Protein AF-A0A951KZI7-F1 (afdb_monomer)

Solvent-accessible surface area (backbone atoms only — not comparable to full-atom values): 3622 Å² total; per-residue (Å²): 132,54,76,65,35,51,54,50,52,20,44,39,45,66,66,48,50,55,61,58,48,11,63,78,66,76,52,50,46,67,58,43,51,53,34,48,53,53,49,26,62,75,70,74,46,93,50,63,85,70,44,63,61,93,59,19,79,83,78,80,134

Nearest PDB structures (foldseek):
  4wul-assembly1_A  TM=9.578E-01  e=4.294E-03  unclassified
  7ve5-assembly1_B  TM=9.524E-01  e=9.329E-03  Staphylococcus aureus
  1zlj-assembly2_C  TM=9.001E-01  e=1.184E-02  Mycobacterium tuberculosis
  4gvp-assembly1_A  TM=9.456E-01  e=1.417E-02  Staphylococcus aureus subsp. aureus Mu50
  6ugl-asse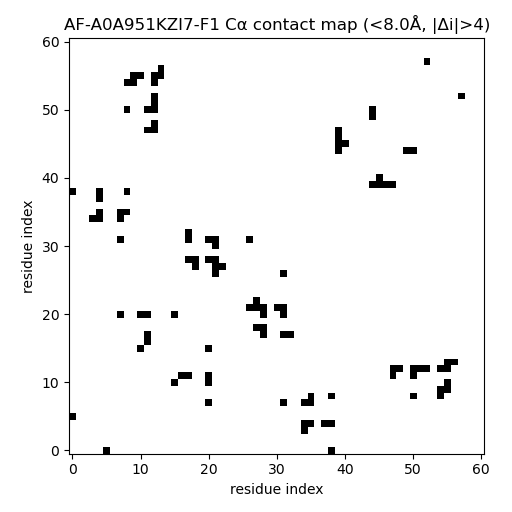mbly1_B  TM=8.255E-01  e=9.013E-02  Vibrio cholerae O1 str. 2010EL-1786

Sequence (61 aa):
MTAGELRVSRLAAEGRTNRQIAEGLFVTQRTVETHLRHVFQKLNITRREQLPPKLGAPRDE

Secondary structure (DSSP, 8-state):
--HHHHHHHHHHHTT--HHHHHHHHTS-HHHHHHHHHHHHHHHT-SSGGGS-TTSS-----

Mean predicted aligned error: 5.9 Å

Structure (mmCIF, N/CA/C/O backbone):
data_AF-A0A951KZI7-F1
#
_entry.id   AF-A0A951KZI7-F1
#
loop_
_atom_site.group_PDB
_atom_site.id
_atom_site.type_symbol
_atom_site.label_atom_id
_atom_site.label_alt_id
_atom_site.label_comp_id
_atom_site.label_asym_id
_atom_site.label_entity_id
_atom_site.label_seq_id
_atom_site.pdbx_PDB_ins_code
_atom_site.Cartn_x
_atom_site.Cartn_y
_atom_site.Cartn_z
_atom_site.occupancy
_atom_site.B_iso_or_equiv
_atom_site.auth_seq_id
_atom_site.auth_comp_id
_atom_site.auth_asym_id
_atom_site.auth_atom_id
_atom_site.pdbx_PDB_model_num
ATOM 1 N N . MET A 1 1 ? 8.307 6.133 3.820 1.00 72.31 1 MET A N 1
ATOM 2 C CA . MET A 1 1 ? 7.712 5.045 3.003 1.00 72.31 1 MET A CA 1
ATOM 3 C C . MET A 1 1 ? 8.271 5.168 1.593 1.00 72.31 1 MET A C 1
ATOM 5 O O . MET A 1 1 ? 8.578 6.282 1.192 1.00 72.31 1 MET A O 1
ATOM 9 N N . THR A 1 2 ? 8.458 4.063 0.879 1.00 86.38 2 THR A N 1
ATOM 10 C CA . THR A 1 2 ? 8.896 4.036 -0.526 1.00 86.38 2 THR A CA 1
ATOM 11 C C . THR A 1 2 ? 7.732 4.335 -1.475 1.00 86.38 2 THR A C 1
ATOM 13 O O . THR A 1 2 ? 6.562 4.249 -1.092 1.00 86.38 2 THR A O 1
ATOM 16 N N . ALA 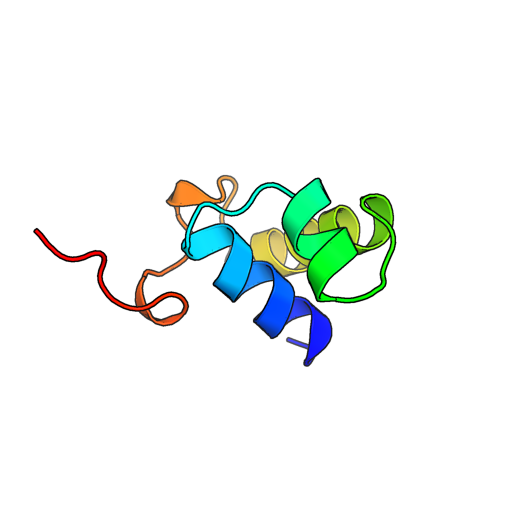A 1 3 ? 8.039 4.648 -2.737 1.00 85.38 3 ALA A N 1
ATOM 17 C CA . ALA A 1 3 ? 7.023 4.883 -3.765 1.00 85.38 3 ALA A CA 1
ATOM 18 C C . ALA A 1 3 ? 6.090 3.669 -3.972 1.00 85.38 3 ALA A C 1
ATOM 20 O O . ALA A 1 3 ? 4.891 3.844 -4.192 1.00 85.38 3 ALA A O 1
ATOM 21 N N . GLY A 1 4 ? 6.616 2.443 -3.844 1.00 87.06 4 GLY A N 1
ATOM 22 C CA . GLY A 1 4 ? 5.826 1.210 -3.915 1.00 87.06 4 GLY A CA 1
ATOM 23 C C . GLY A 1 4 ? 4.864 1.052 -2.734 1.00 87.06 4 GLY A C 1
ATOM 24 O O . GLY A 1 4 ? 3.684 0.780 -2.940 1.00 87.06 4 GLY A O 1
ATOM 25 N N . GLU A 1 5 ? 5.337 1.301 -1.508 1.00 88.94 5 GLU A N 1
ATOM 26 C CA . GLU A 1 5 ? 4.502 1.282 -0.297 1.00 88.94 5 GLU A CA 1
ATOM 27 C C . GLU A 1 5 ? 3.347 2.291 -0.382 1.00 88.94 5 GLU A C 1
ATOM 29 O O . GLU A 1 5 ? 2.216 1.960 -0.027 1.00 88.94 5 GLU A O 1
ATOM 34 N N . LEU A 1 6 ? 3.603 3.501 -0.892 1.00 87.88 6 LEU A N 1
ATOM 35 C CA . LEU A 1 6 ? 2.584 4.546 -1.058 1.00 87.88 6 LEU A CA 1
ATOM 36 C C . LEU A 1 6 ? 1.517 4.171 -2.093 1.00 87.88 6 LEU A C 1
ATOM 38 O O . LEU A 1 6 ? 0.326 4.329 -1.836 1.00 87.88 6 LEU A O 1
ATOM 42 N N . ARG A 1 7 ? 1.922 3.637 -3.251 1.00 89.56 7 ARG A N 1
ATOM 43 C CA . ARG A 1 7 ? 0.968 3.199 -4.284 1.00 89.56 7 ARG A CA 1
ATOM 44 C C . ARG A 1 7 ? 0.092 2.050 -3.797 1.00 89.56 7 ARG A C 1
ATOM 46 O O . ARG A 1 7 ? -1.120 2.088 -3.977 1.00 89.56 7 ARG A O 1
ATOM 53 N N . VAL A 1 8 ? 0.699 1.055 -3.151 1.00 90.81 8 VAL A N 1
ATOM 54 C CA . VAL A 1 8 ? -0.022 -0.094 -2.591 1.00 90.81 8 VAL A CA 1
ATOM 55 C C . VAL A 1 8 ? -1.016 0.347 -1.516 1.00 90.81 8 VAL A C 1
ATOM 57 O O . VAL A 1 8 ? -2.170 -0.068 -1.545 1.00 90.81 8 VAL A O 1
ATOM 60 N N . SER A 1 9 ? -0.587 1.199 -0.583 1.00 88.31 9 SER A N 1
ATOM 61 C CA . SER A 1 9 ? -1.443 1.673 0.512 1.00 88.31 9 SER A CA 1
ATOM 62 C C . SER A 1 9 ? -2.605 2.542 0.032 1.00 88.31 9 SER A C 1
ATOM 64 O O . SER A 1 9 ? -3.707 2.402 0.550 1.00 88.31 9 SER A O 1
ATOM 66 N N . ARG A 1 10 ? -2.400 3.360 -1.005 1.00 87.56 10 ARG A N 1
ATOM 67 C CA . ARG A 1 10 ? -3.465 4.122 -1.672 1.00 87.56 10 ARG A CA 1
ATOM 68 C C . ARG A 1 10 ? -4.526 3.218 -2.294 1.00 87.56 10 ARG A C 1
ATOM 70 O O . ARG A 1 10 ? -5.688 3.298 -1.913 1.00 87.56 10 ARG A O 1
ATOM 77 N N . LEU A 1 11 ? -4.112 2.286 -3.151 1.00 88.12 11 LEU A N 1
ATOM 78 C CA . LEU A 1 11 ? -5.042 1.368 -3.811 1.00 88.12 11 LEU A CA 1
ATOM 79 C C . LEU A 1 11 ? -5.770 0.463 -2.803 1.00 88.12 11 LEU A C 1
ATOM 81 O O . LEU A 1 11 ? -6.951 0.162 -2.968 1.00 88.12 11 LEU A O 1
ATOM 85 N N . ALA A 1 12 ? -5.085 0.045 -1.736 1.00 87.81 12 ALA A N 1
ATOM 86 C CA . ALA A 1 12 ? -5.698 -0.719 -0.654 1.00 87.81 12 ALA A CA 1
ATOM 87 C C . ALA A 1 12 ? -6.735 0.101 0.132 1.00 87.81 12 ALA A C 1
ATOM 89 O O . ALA A 1 12 ? -7.773 -0.450 0.497 1.00 87.81 12 ALA A O 1
ATOM 90 N N . ALA A 1 13 ? -6.485 1.397 0.360 1.00 86.00 13 ALA A N 1
ATOM 91 C CA . ALA A 1 13 ? -7.443 2.313 0.983 1.00 86.00 13 ALA A CA 1
ATOM 92 C C . ALA A 1 13 ? -8.680 2.555 0.096 1.00 86.00 13 ALA A C 1
ATOM 94 O 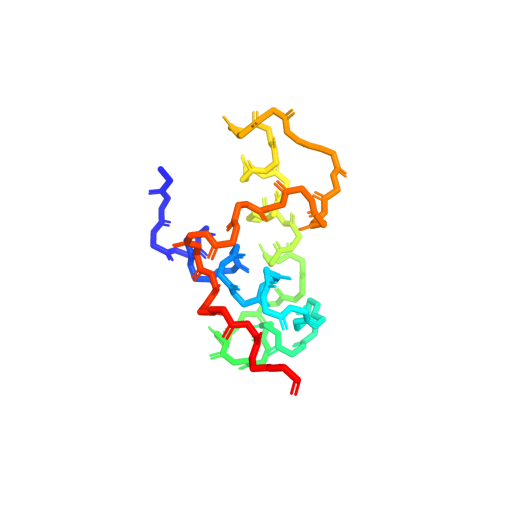O . ALA A 1 13 ? -9.783 2.697 0.608 1.00 86.00 13 ALA A O 1
ATOM 95 N N . GLU A 1 14 ? -8.522 2.504 -1.230 1.00 84.81 14 GLU A N 1
ATOM 96 C CA . GLU A 1 14 ? -9.627 2.548 -2.203 1.00 84.81 14 GLU A CA 1
ATOM 97 C C . GLU A 1 14 ? -10.454 1.242 -2.247 1.00 84.81 14 GLU A C 1
ATOM 99 O O . GLU A 1 14 ? -11.423 1.133 -2.996 1.00 84.81 14 GLU A O 1
ATOM 104 N N . GLY A 1 15 ? -10.086 0.225 -1.459 1.00 86.69 15 GLY A N 1
ATOM 105 C CA . GLY A 1 15 ? -10.784 -1.060 -1.401 1.00 86.69 15 GLY A CA 1
ATOM 106 C C . GLY A 1 15 ? -10.339 -2.073 -2.460 1.00 86.69 15 GLY A C 1
ATOM 107 O O . GLY A 1 15 ? -10.953 -3.137 -2.584 1.00 86.69 15 GLY A O 1
ATOM 108 N N . ARG A 1 16 ? -9.259 -1.806 -3.210 1.00 89.31 16 ARG A N 1
ATOM 109 C CA . ARG A 1 16 ? -8.702 -2.786 -4.156 1.00 89.31 16 ARG A CA 1
ATOM 110 C C . ARG A 1 16 ? -8.154 -4.002 -3.404 1.00 89.31 16 ARG A C 1
ATOM 112 O O . ARG A 1 16 ? -7.543 -3.903 -2.341 1.00 89.31 16 ARG A O 1
ATOM 119 N N . THR A 1 17 ? -8.339 -5.181 -3.988 1.00 90.44 17 THR A N 1
ATOM 120 C CA . THR A 1 17 ? -7.737 -6.429 -3.485 1.00 90.44 17 THR A CA 1
ATOM 121 C C . THR A 1 17 ? -6.248 -6.502 -3.821 1.00 90.44 17 THR A C 1
ATOM 123 O O . THR A 1 17 ? -5.848 -6.005 -4.872 1.00 90.44 17 THR A O 1
ATOM 126 N N . ASN A 1 18 ? -5.452 -7.223 -3.026 1.00 91.19 18 ASN A N 1
ATOM 127 C CA . ASN A 1 18 ? -4.013 -7.412 -3.270 1.00 91.19 18 ASN A CA 1
ATOM 128 C C . ASN A 1 18 ? -3.699 -7.901 -4.693 1.00 91.19 18 ASN A C 1
ATOM 130 O O . ASN A 1 18 ? -2.714 -7.466 -5.277 1.00 91.19 18 ASN A O 1
ATOM 134 N N . ARG A 1 19 ? -4.563 -8.746 -5.271 1.00 92.56 19 ARG A N 1
ATOM 135 C CA . ARG A 1 19 ? -4.469 -9.199 -6.665 1.00 92.56 19 ARG A CA 1
ATOM 136 C C . ARG A 1 19 ? -4.600 -8.053 -7.670 1.00 92.56 19 ARG A C 1
ATOM 138 O O . ARG A 1 19 ? -3.703 -7.862 -8.476 1.00 92.56 19 ARG A O 1
ATOM 145 N N . GLN A 1 20 ? -5.656 -7.248 -7.567 1.00 92.69 20 GLN A N 1
ATOM 146 C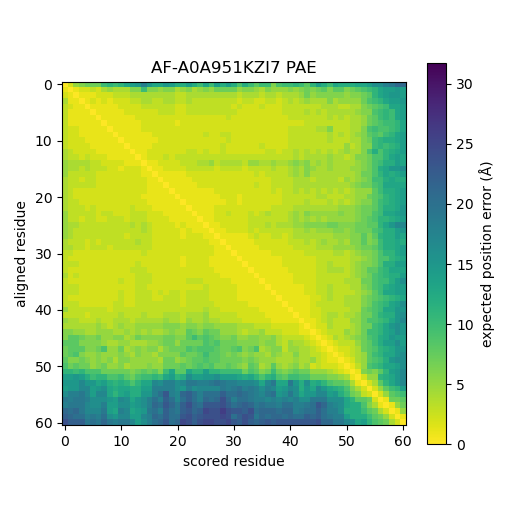 CA . GLN A 1 20 ? -5.843 -6.068 -8.426 1.00 92.69 20 GLN A CA 1
ATOM 147 C C . GLN A 1 20 ? -4.695 -5.058 -8.294 1.00 92.69 20 GLN A C 1
ATOM 149 O O . GLN A 1 20 ? -4.277 -4.458 -9.278 1.00 92.69 20 GLN A O 1
ATOM 154 N N . ILE A 1 21 ? -4.175 -4.875 -7.078 1.00 93.00 21 ILE A N 1
ATOM 155 C CA . ILE A 1 21 ? -3.024 -4.001 -6.819 1.00 93.00 21 ILE A CA 1
ATOM 156 C C . ILE A 1 21 ? -1.769 -4.562 -7.492 1.00 93.00 21 ILE A C 1
ATOM 158 O O . ILE A 1 21 ? -1.022 -3.818 -8.120 1.00 93.00 21 ILE A O 1
ATOM 162 N N . ALA A 1 22 ? -1.548 -5.871 -7.365 1.00 94.00 22 ALA A N 1
ATOM 163 C CA . ALA A 1 22 ? -0.430 -6.573 -7.975 1.00 94.00 22 ALA A CA 1
ATOM 164 C C . ALA A 1 22 ? -0.466 -6.452 -9.506 1.00 94.00 22 ALA A C 1
ATOM 166 O O . ALA A 1 22 ? 0.539 -6.079 -10.107 1.00 94.00 22 ALA A O 1
ATOM 167 N N . GLU A 1 23 ? -1.636 -6.656 -10.116 1.00 93.94 23 GLU A N 1
ATOM 168 C CA . GLU A 1 23 ? -1.841 -6.483 -11.558 1.00 93.94 23 GLU A CA 1
ATOM 169 C C . GLU A 1 23 ? -1.619 -5.029 -12.000 1.00 93.94 23 GLU A C 1
ATOM 171 O O . GLU A 1 23 ? -0.860 -4.786 -12.933 1.00 93.94 23 GLU A O 1
ATOM 176 N N . GLY A 1 24 ? -2.190 -4.046 -11.295 1.00 90.50 24 GLY A N 1
ATOM 177 C CA . GLY A 1 24 ? -2.043 -2.628 -11.648 1.00 90.50 24 GLY A CA 1
ATOM 178 C C . GLY A 1 24 ? -0.630 -2.062 -11.456 1.00 90.50 24 GLY A C 1
ATOM 179 O O . GLY A 1 24 ? -0.276 -1.059 -12.072 1.00 90.50 24 GLY A O 1
ATOM 180 N N . LEU A 1 25 ? 0.184 -2.689 -10.604 1.00 90.38 25 LEU A N 1
ATOM 181 C CA . LEU A 1 25 ? 1.570 -2.291 -10.349 1.00 90.38 25 LEU A CA 1
ATOM 182 C C . LEU A 1 25 ? 2.598 -3.200 -11.034 1.00 90.38 25 LEU A C 1
ATOM 184 O O . LEU A 1 25 ? 3.790 -2.950 -10.875 1.00 90.38 25 LEU A O 1
ATOM 188 N N . PHE A 1 26 ? 2.160 -4.215 -11.789 1.00 92.50 26 PHE A N 1
ATOM 189 C CA . PHE A 1 26 ? 3.022 -5.226 -12.415 1.00 92.50 26 PHE A CA 1
ATOM 190 C C . PHE A 1 26 ? 3.979 -5.900 -11.414 1.00 92.50 26 PHE A C 1
ATOM 192 O O . PHE A 1 26 ? 5.156 -6.127 -11.691 1.00 92.50 26 PHE A O 1
ATOM 199 N N . VAL A 1 27 ? 3.472 -6.216 -10.221 1.00 92.75 27 VAL A N 1
ATOM 200 C CA . VAL A 1 27 ? 4.214 -6.912 -9.158 1.00 92.75 27 VAL A CA 1
ATOM 201 C C . VAL A 1 27 ? 3.484 -8.180 -8.733 1.00 92.75 27 VAL A C 1
ATOM 203 O O . VAL A 1 27 ? 2.355 -8.438 -9.137 1.00 92.75 27 VAL A O 1
ATOM 206 N N . THR A 1 28 ? 4.110 -8.988 -7.879 1.00 94.44 28 THR A N 1
ATOM 207 C CA . THR A 1 28 ? 3.437 -10.156 -7.299 1.00 94.44 28 THR A CA 1
ATOM 208 C C . THR A 1 28 ? 2.558 -9.765 -6.110 1.00 94.44 28 THR A C 1
ATOM 210 O O . THR A 1 28 ? 2.845 -8.803 -5.393 1.00 94.44 28 THR A O 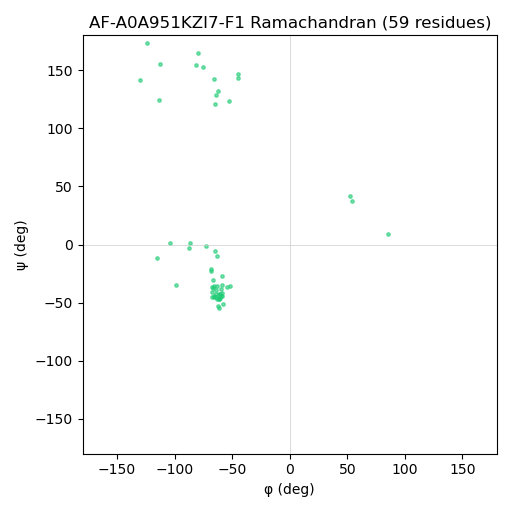1
ATOM 213 N N . GLN A 1 29 ? 1.521 -10.564 -5.835 1.00 94.62 29 GLN A N 1
ATOM 214 C CA . GLN A 1 29 ? 0.696 -10.410 -4.627 1.00 94.62 29 GLN A CA 1
ATOM 215 C C . GLN A 1 29 ? 1.545 -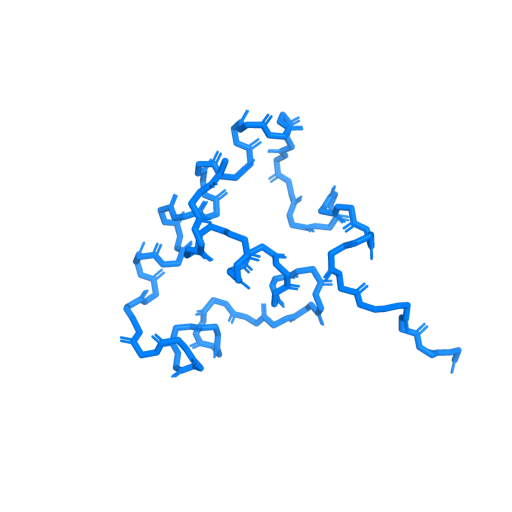10.427 -3.350 1.00 94.62 29 GLN A C 1
ATOM 217 O O . GLN A 1 29 ? 1.316 -9.634 -2.443 1.00 94.62 29 GLN A O 1
ATOM 222 N N . ARG A 1 30 ? 2.597 -11.250 -3.327 1.00 94.00 30 ARG A N 1
ATOM 223 C CA . ARG A 1 30 ? 3.522 -11.334 -2.198 1.00 94.00 30 ARG A CA 1
ATOM 224 C C . ARG A 1 30 ? 4.284 -10.029 -1.969 1.00 94.00 30 ARG A C 1
ATOM 226 O O . ARG A 1 30 ? 4.438 -9.606 -0.829 1.00 94.00 30 ARG A O 1
ATOM 233 N N . THR A 1 31 ? 4.703 -9.353 -3.040 1.00 93.19 31 THR A N 1
ATOM 234 C CA . THR A 1 31 ? 5.307 -8.013 -2.961 1.00 93.19 31 THR A CA 1
ATOM 235 C C . THR A 1 31 ? 4.329 -7.001 -2.360 1.00 93.19 31 THR A C 1
ATOM 237 O O . THR A 1 31 ? 4.711 -6.207 -1.501 1.00 93.19 31 THR A O 1
ATOM 240 N N . VAL A 1 32 ? 3.055 -7.055 -2.766 1.00 94.06 32 VAL A N 1
ATOM 241 C CA . VAL A 1 32 ? 1.989 -6.209 -2.205 1.00 94.06 32 VAL A CA 1
ATOM 242 C C . VAL A 1 32 ? 1.808 -6.472 -0.710 1.00 94.06 32 VAL A C 1
ATOM 244 O O . VAL A 1 32 ? 1.772 -5.522 0.068 1.00 94.06 32 VAL A O 1
ATOM 247 N N . GLU A 1 33 ? 1.763 -7.736 -0.285 1.00 92.69 33 GLU A N 1
ATOM 248 C CA . GLU A 1 33 ? 1.662 -8.112 1.130 1.00 92.69 33 GLU A CA 1
ATOM 249 C C . GLU A 1 33 ? 2.857 -7.617 1.952 1.00 92.69 33 GLU A C 1
ATOM 251 O O . GLU A 1 33 ? 2.672 -7.074 3.041 1.00 92.69 33 GLU A O 1
ATOM 256 N N . THR A 1 34 ? 4.082 -7.739 1.429 1.00 94.06 34 THR A N 1
ATOM 257 C CA . THR A 1 34 ? 5.282 -7.204 2.087 1.00 94.06 34 THR A CA 1
ATOM 258 C C . THR A 1 34 ? 5.198 -5.688 2.250 1.00 94.06 34 THR A C 1
ATOM 260 O O . THR A 1 34 ? 5.438 -5.178 3.348 1.00 94.06 34 THR A O 1
ATOM 263 N N . HIS A 1 35 ? 4.808 -4.964 1.197 1.00 91.94 35 HIS A N 1
ATOM 264 C CA . HIS A 1 35 ? 4.618 -3.516 1.266 1.00 91.94 35 HIS A CA 1
ATOM 265 C C . HIS A 1 35 ? 3.533 -3.135 2.277 1.00 91.94 35 HIS A C 1
ATOM 267 O O . HIS A 1 35 ? 3.774 -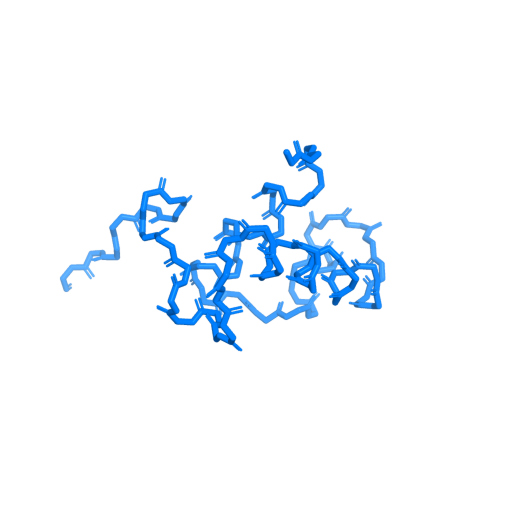2.267 3.113 1.00 91.94 35 HIS A O 1
ATOM 273 N N . LEU A 1 36 ? 2.376 -3.806 2.264 1.00 89.88 36 LEU A N 1
ATOM 274 C CA . LEU A 1 36 ? 1.299 -3.573 3.231 1.00 89.88 36 LEU A CA 1
ATOM 275 C C . LEU A 1 36 ? 1.754 -3.844 4.661 1.00 89.88 36 LEU A C 1
ATOM 277 O O . LEU A 1 36 ? 1.498 -3.031 5.538 1.00 89.88 36 LEU A O 1
ATOM 281 N N . ARG A 1 37 ? 2.493 -4.928 4.908 1.00 91.44 37 ARG A N 1
ATOM 282 C CA . ARG A 1 37 ? 3.036 -5.229 6.237 1.00 91.44 37 ARG A CA 1
ATOM 283 C C . ARG A 1 37 ? 3.948 -4.111 6.739 1.00 91.44 37 ARG A C 1
ATOM 285 O O . ARG A 1 37 ? 3.835 -3.718 7.896 1.00 91.44 37 ARG A O 1
ATOM 292 N N . HIS A 1 38 ? 4.826 -3.587 5.885 1.00 91.94 38 HIS A N 1
ATOM 293 C CA . HIS A 1 38 ? 5.714 -2.479 6.248 1.00 91.94 38 HIS A CA 1
ATOM 294 C C . HIS A 1 38 ? 4.936 -1.178 6.485 1.00 91.94 38 HIS A C 1
ATOM 296 O O . HIS A 1 38 ? 5.217 -0.463 7.446 1.00 91.94 38 HIS A O 1
ATOM 302 N N . VAL A 1 39 ? 3.931 -0.896 5.652 1.00 90.00 39 VAL A N 1
ATOM 303 C CA . VAL A 1 39 ? 3.004 0.235 5.816 1.00 90.00 39 VAL A CA 1
ATOM 304 C C . VAL A 1 39 ? 2.284 0.147 7.160 1.00 90.00 39 VAL A C 1
ATOM 306 O O . VAL A 1 39 ? 2.296 1.105 7.925 1.00 90.00 39 VAL A O 1
ATOM 309 N N . PHE A 1 40 ? 1.692 -1.008 7.458 1.00 89.44 40 PHE A N 1
ATOM 310 C CA . PHE A 1 40 ? 0.941 -1.273 8.681 1.00 89.44 40 PHE A CA 1
ATOM 311 C C . PHE A 1 40 ? 1.806 -1.088 9.922 1.00 89.44 40 PHE A C 1
ATOM 313 O O . PHE A 1 40 ? 1.402 -0.403 10.855 1.00 89.44 40 PHE A O 1
ATOM 320 N N . GLN A 1 41 ? 3.038 -1.597 9.893 1.00 90.31 41 GLN A N 1
ATOM 321 C CA . GLN A 1 41 ? 3.981 -1.424 10.993 1.00 90.31 41 GLN A CA 1
ATOM 322 C C . GLN A 1 41 ? 4.364 0.050 11.204 1.00 90.31 41 GLN A C 1
ATOM 324 O O . GLN A 1 41 ? 4.386 0.521 12.337 1.00 90.31 41 GLN A O 1
ATOM 329 N N . LYS A 1 42 ? 4.613 0.794 10.118 1.00 88.19 42 LYS A N 1
ATOM 330 C CA . LYS A 1 42 ? 4.974 2.223 10.171 1.00 88.19 42 LYS A CA 1
ATOM 331 C C . LYS A 1 42 ? 3.831 3.113 10.649 1.00 88.19 42 LYS A C 1
ATOM 333 O O . LY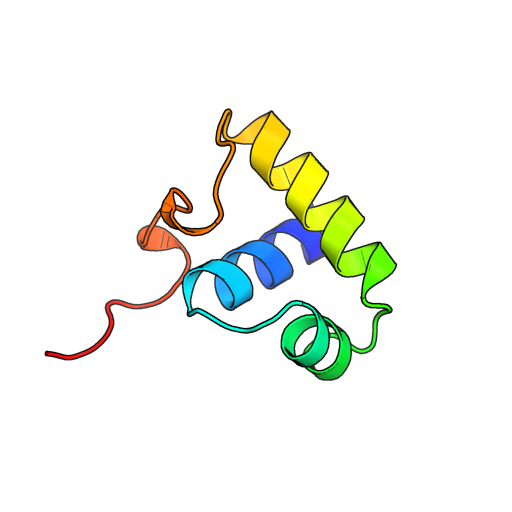S A 1 42 ? 4.081 4.093 11.336 1.00 88.19 42 LYS A O 1
ATOM 338 N N . LEU A 1 43 ? 2.602 2.784 10.265 1.00 85.94 43 LEU A N 1
ATOM 339 C CA . LEU A 1 43 ? 1.398 3.514 10.664 1.00 85.94 43 LEU A CA 1
ATOM 340 C C . LEU A 1 43 ? 0.814 3.011 11.991 1.00 85.94 43 LEU A C 1
ATOM 342 O O . LEU A 1 43 ? -0.157 3.581 12.471 1.00 85.94 43 LEU A O 1
ATOM 346 N N . ASN A 1 44 ? 1.400 1.962 12.577 1.00 88.00 44 ASN A N 1
ATOM 347 C CA . ASN A 1 44 ? 0.906 1.284 13.775 1.00 88.00 44 ASN A CA 1
ATOM 348 C C . ASN A 1 44 ? -0.558 0.810 13.651 1.00 88.00 44 ASN A C 1
ATOM 350 O O . ASN A 1 44 ? -1.328 0.845 14.604 1.00 88.00 44 ASN A O 1
ATOM 354 N N . ILE A 1 45 ? -0.943 0.349 12.460 1.00 86.88 45 ILE A N 1
ATOM 355 C CA . ILE A 1 45 ? -2.283 -0.176 12.176 1.00 86.88 45 ILE A CA 1
ATOM 356 C C . ILE A 1 45 ? -2.224 -1.673 11.890 1.00 86.88 45 ILE A C 1
ATOM 358 O O . ILE A 1 45 ? -1.211 -2.203 11.445 1.00 86.88 45 ILE A O 1
ATOM 362 N N . THR A 1 46 ? -3.338 -2.363 12.107 1.00 81.31 46 THR A N 1
ATOM 363 C CA . THR A 1 46 ? -3.459 -3.815 11.876 1.00 81.31 46 THR A CA 1
ATOM 364 C C . THR A 1 46 ? -4.454 -4.169 10.779 1.00 81.31 46 THR A C 1
ATOM 366 O O . THR A 1 46 ? -4.498 -5.315 10.335 1.00 81.31 46 THR A O 1
ATOM 369 N N . ARG A 1 47 ? -5.258 -3.201 10.322 1.00 78.12 47 ARG A N 1
ATOM 370 C CA . ARG A 1 47 ? -6.290 -3.413 9.302 1.00 78.12 47 ARG A CA 1
ATOM 371 C C . ARG A 1 47 ? -6.174 -2.378 8.199 1.00 78.12 47 ARG A C 1
ATOM 373 O O . ARG A 1 47 ? -5.974 -1.200 8.471 1.00 78.12 47 ARG A O 1
ATOM 380 N N . ARG A 1 48 ? -6.398 -2.815 6.958 1.00 76.56 48 ARG A N 1
ATOM 381 C CA . ARG A 1 48 ? -6.487 -1.925 5.790 1.00 76.56 48 ARG A CA 1
ATOM 382 C C . ARG A 1 48 ? -7.592 -0.871 5.920 1.00 76.56 48 ARG A C 1
ATOM 384 O O . ARG A 1 48 ? -7.461 0.197 5.356 1.00 76.56 48 ARG A O 1
ATOM 391 N N . GLU A 1 49 ? -8.644 -1.151 6.687 1.00 76.62 49 GLU A N 1
ATOM 392 C CA . GLU A 1 49 ? -9.743 -0.208 6.959 1.00 76.62 49 GLU A CA 1
ATOM 393 C C . GLU A 1 49 ? -9.301 0.976 7.828 1.00 76.62 49 GLU A C 1
ATOM 395 O O . GLU A 1 49 ? -9.930 2.023 7.817 1.00 76.62 49 GLU A O 1
ATOM 400 N N . GLN A 1 50 ? -8.197 0.816 8.564 1.00 76.00 50 GLN A N 1
ATOM 401 C CA . GLN A 1 50 ? -7.567 1.892 9.326 1.00 76.00 50 GLN A CA 1
ATOM 402 C C . GLN A 1 50 ? -6.576 2.699 8.472 1.00 76.00 50 GLN A C 1
ATOM 404 O O . GLN A 1 50 ? -5.923 3.604 8.990 1.00 76.00 50 GLN A O 1
ATOM 409 N N . LEU A 1 51 ? -6.420 2.377 7.177 1.00 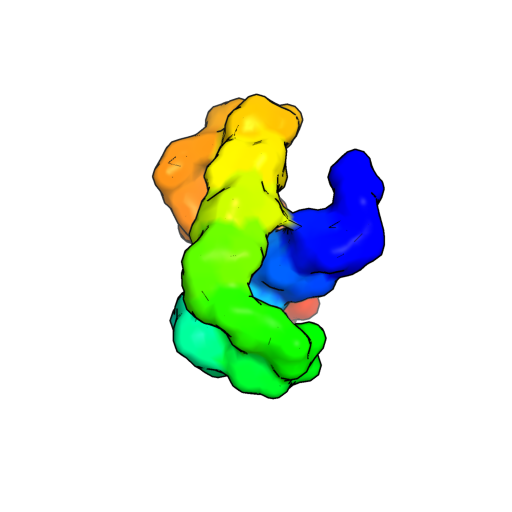79.88 51 LEU A N 1
ATOM 410 C CA . LEU A 1 51 ? -5.619 3.208 6.283 1.00 79.88 51 LEU A CA 1
ATOM 411 C C . LEU A 1 51 ? -6.287 4.582 6.173 1.00 79.88 51 LEU A C 1
ATOM 413 O O . LEU A 1 51 ? -7.482 4.658 5.884 1.00 79.88 51 LEU A O 1
ATOM 417 N N . PRO A 1 52 ? -5.539 5.675 6.395 1.00 69.31 52 PRO A N 1
ATOM 418 C CA . PRO A 1 52 ? -6.128 6.997 6.408 1.00 69.31 52 PRO A CA 1
ATOM 419 C C . PRO A 1 52 ? -6.737 7.317 5.033 1.00 69.31 52 PRO A C 1
ATOM 421 O O . PRO A 1 52 ? -6.043 7.194 4.016 1.00 69.31 52 PRO A O 1
ATOM 424 N N . PRO A 1 53 ? -7.987 7.817 4.982 1.00 61.75 53 PRO A N 1
ATOM 425 C CA . PRO A 1 53 ? -8.652 8.194 3.734 1.00 61.75 53 PRO A CA 1
ATOM 426 C C . PRO A 1 53 ? -7.933 9.342 3.014 1.00 61.75 53 PRO A C 1
ATOM 428 O O . PRO A 1 53 ? -8.180 9.606 1.853 1.00 61.75 53 PRO A O 1
ATOM 431 N N . LYS A 1 54 ? -6.955 10.003 3.642 1.00 57.62 54 LYS A N 1
ATOM 432 C CA . LYS A 1 54 ? -6.091 10.968 2.945 1.00 57.62 54 LYS A CA 1
ATOM 433 C C . LYS A 1 54 ? -5.198 10.346 1.854 1.00 57.62 54 LYS A C 1
ATOM 435 O O . LYS A 1 54 ? -4.525 11.093 1.151 1.00 57.62 54 LYS A O 1
ATOM 440 N N . LEU A 1 55 ? -5.177 9.018 1.692 1.00 60.12 55 LEU A N 1
ATOM 441 C CA . LEU A 1 55 ? -4.462 8.341 0.603 1.00 60.12 55 LEU A CA 1
ATOM 442 C C . LEU A 1 55 ? -5.367 7.955 -0.578 1.00 60.12 55 LEU A C 1
ATOM 444 O O . LEU A 1 55 ? -4.907 8.035 -1.713 1.00 60.12 55 LEU A O 1
ATOM 448 N N . GLY A 1 56 ? -6.626 7.582 -0.351 1.00 49.84 56 GLY A N 1
ATOM 449 C CA . GLY A 1 56 ? -7.605 7.261 -1.397 1.00 49.84 56 GLY A CA 1
ATOM 450 C C . GLY A 1 56 ? -8.719 8.298 -1.383 1.00 49.84 56 GLY A C 1
ATOM 451 O O . GLY A 1 56 ? -9.293 8.528 -0.330 1.00 49.84 56 GLY A O 1
ATOM 452 N N . ALA A 1 57 ? -8.985 8.952 -2.517 1.00 45.12 57 ALA A N 1
ATOM 453 C CA . ALA A 1 57 ? -9.986 10.017 -2.630 1.00 45.12 57 ALA A CA 1
ATOM 454 C C . ALA A 1 57 ? -11.315 9.651 -1.930 1.00 45.12 57 ALA A C 1
ATOM 456 O O . ALA A 1 57 ? -11.671 8.468 -1.914 1.00 45.12 57 ALA A O 1
ATOM 457 N N . PRO A 1 58 ? -12.034 10.638 -1.352 1.00 48.88 58 PRO A N 1
ATOM 458 C CA . PRO A 1 58 ? -13.306 10.392 -0.681 1.00 48.88 58 PRO A CA 1
ATOM 459 C C . PRO A 1 58 ? -14.227 9.640 -1.637 1.00 48.88 58 PRO A C 1
ATOM 461 O O . PRO A 1 58 ? -14.438 10.071 -2.770 1.00 48.88 58 PRO A O 1
ATOM 464 N N . ARG A 1 59 ? -14.703 8.473 -1.199 1.00 56.91 59 ARG A N 1
ATOM 465 C CA . ARG A 1 59 ? -15.728 7.746 -1.932 1.00 56.91 59 ARG A CA 1
ATOM 466 C C . ARG A 1 59 ? -16.980 8.615 -1.902 1.00 56.91 59 ARG A C 1
ATOM 468 O O . ARG A 1 59 ? -17.419 8.992 -0.819 1.00 56.91 59 ARG A O 1
ATOM 475 N N . ASP A 1 60 ? -17.430 8.965 -3.099 1.00 49.78 60 ASP A N 1
ATOM 476 C CA . ASP A 1 60 ? -18.712 9.594 -3.397 1.00 49.78 60 ASP A CA 1
ATOM 477 C C . ASP A 1 60 ? -19.846 8.894 -2.624 1.00 49.78 60 ASP A C 1
ATOM 479 O O . ASP A 1 60 ? -19.775 7.679 -2.390 1.00 49.78 60 ASP A O 1
ATOM 483 N N . GLU A 1 61 ? -20.807 9.713 -2.193 1.00 41.72 61 GLU A N 1
ATOM 484 C CA . GLU A 1 61 ? -22.025 9.404 -1.427 1.00 41.72 61 GLU A CA 1
ATOM 485 C C . GLU A 1 61 ? -22.905 8.305 -2.048 1.00 41.72 61 GLU A C 1
ATOM 487 O O . GLU A 1 61 ? -23.038 8.256 -3.292 1.00 41.72 61 GLU A O 1
#

Foldseek 3Di:
DDPLLLQLLLCLLVVDDLVRSCVVVVHDSVSSVVSVVVVCVVVVHDDSPPRDCVSYPDPDD

Radius of gyration: 10.8 Å; Cα contacts (8 Å, |Δi|>4): 57; chains: 1; bounding box: 31×22×26 Å

pLDDT: mean 82.81, std 13.97, range [41.72, 94.62]